Protein AF-A0AAD6HBG0-F1 (afdb_monomer)

Foldseek 3Di:
DVQLVVCCVVPVGSDDPPAEDADDDDPQQWGFDDDPDTYIDHPDPDPVVVVVVVVVVVPDDDD

pLDDT: mean 92.14, std 5.95, range [61.34, 97.88]

Mean predicted aligned error: 4.39 Å

Structure (mmCIF, N/CA/C/O backbone):
data_AF-A0AAD6HBG0-F1
#
_entry.id   AF-A0AAD6HBG0-F1
#
loop_
_atom_site.group_PDB
_atom_site.id
_atom_site.type_symbol
_atom_site.label_atom_id
_atom_site.label_alt_id
_atom_site.label_comp_id
_atom_site.label_asym_id
_atom_site.label_entity_id
_atom_site.label_seq_id
_atom_site.pdbx_PDB_ins_code
_atom_site.Cartn_x
_atom_site.Cartn_y
_atom_site.Cartn_z
_atom_site.occu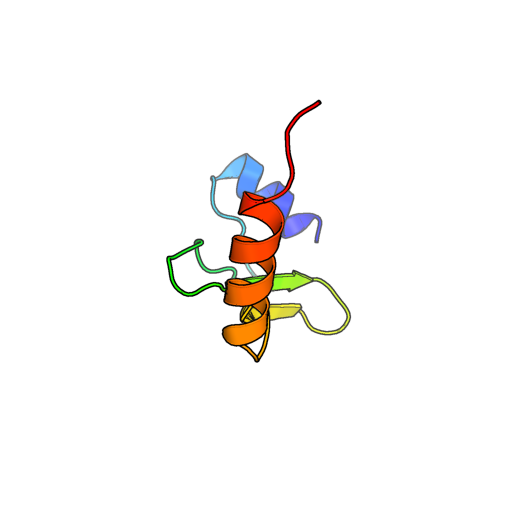pancy
_atom_site.B_iso_or_equiv
_atom_site.auth_seq_id
_atom_site.auth_comp_id
_atom_site.auth_asym_id
_atom_site.auth_atom_id
_atom_site.pdbx_PDB_model_num
ATOM 1 N N . MET A 1 1 ? -11.789 -3.257 3.789 1.00 86.56 1 MET A N 1
ATOM 2 C CA . MET A 1 1 ? -11.001 -2.150 3.184 1.00 86.56 1 MET A CA 1
ATOM 3 C C . MET A 1 1 ? -11.298 -0.799 3.826 1.00 86.56 1 MET A C 1
ATOM 5 O O . MET A 1 1 ? -10.352 -0.066 4.078 1.00 86.56 1 MET A O 1
ATOM 9 N N . SER A 1 2 ? -12.564 -0.464 4.099 1.00 93.75 2 SER A N 1
ATOM 10 C CA . SER A 1 2 ? -12.965 0.781 4.780 1.00 93.75 2 SER A CA 1
ATOM 11 C C . SER A 1 2 ? -12.242 1.014 6.110 1.00 93.75 2 SER A C 1
ATOM 13 O O . SER A 1 2 ? -11.831 2.137 6.380 1.00 93.75 2 SER A O 1
ATOM 15 N N . ASP A 1 3 ? -12.023 -0.039 6.899 1.00 95.25 3 ASP A N 1
ATOM 16 C CA . ASP A 1 3 ? -11.448 0.089 8.245 1.00 95.25 3 ASP A CA 1
ATOM 17 C C . ASP A 1 3 ? -9.984 0.545 8.224 1.00 95.25 3 ASP A C 1
ATOM 19 O O . ASP A 1 3 ? -9.596 1.387 9.031 1.00 95.25 3 ASP A O 1
ATOM 23 N N . TYR A 1 4 ? -9.190 0.085 7.245 1.00 96.06 4 TYR A N 1
ATOM 24 C CA . TYR A 1 4 ? -7.826 0.586 7.037 1.00 96.06 4 TYR A CA 1
ATOM 25 C C . TYR A 1 4 ? -7.821 2.101 6.794 1.00 96.06 4 TYR A C 1
ATOM 27 O O . TYR A 1 4 ? -7.022 2.825 7.388 1.00 96.06 4 TYR A O 1
ATOM 35 N N . TRP A 1 5 ? -8.740 2.598 5.960 1.00 96.50 5 TRP A N 1
ATOM 36 C CA . TRP A 1 5 ? -8.863 4.029 5.676 1.00 96.50 5 TRP A CA 1
ATOM 37 C C . TRP A 1 5 ? -9.367 4.824 6.880 1.00 96.50 5 TRP A C 1
ATOM 39 O O . TRP A 1 5 ? -8.801 5.868 7.194 1.00 96.50 5 TRP A O 1
ATOM 49 N N . ALA A 1 6 ? -10.381 4.327 7.592 1.00 97.69 6 ALA A N 1
ATOM 50 C CA . 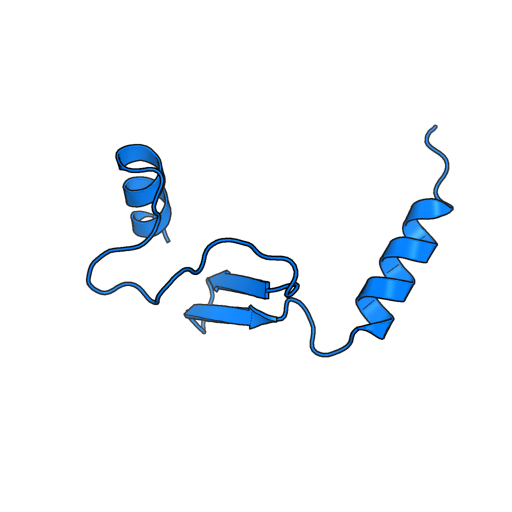ALA A 1 6 ? -10.904 4.979 8.790 1.00 97.69 6 ALA A CA 1
ATOM 51 C C . ALA A 1 6 ? -9.832 5.100 9.892 1.00 97.69 6 ALA A C 1
ATOM 53 O O . ALA A 1 6 ? -9.674 6.165 10.493 1.00 97.69 6 ALA A O 1
ATOM 54 N N . ASN A 1 7 ? -9.044 4.043 10.116 1.00 97.88 7 ASN A N 1
ATOM 55 C CA . ASN A 1 7 ? -7.926 4.059 11.062 1.00 97.88 7 ASN A CA 1
ATOM 56 C C . ASN A 1 7 ? -6.831 5.043 10.640 1.00 97.88 7 ASN A C 1
ATOM 58 O O . ASN A 1 7 ? -6.352 5.819 11.476 1.00 97.88 7 ASN A O 1
ATOM 62 N N . PHE A 1 8 ? -6.489 5.069 9.348 1.00 97.44 8 PHE A N 1
ATOM 63 C CA . PHE A 1 8 ? -5.485 5.985 8.818 1.00 97.44 8 PHE A CA 1
ATOM 64 C C . PHE A 1 8 ? -5.910 7.450 8.951 1.00 97.44 8 PHE A C 1
ATOM 66 O O . PHE A 1 8 ? -5.123 8.264 9.418 1.00 97.44 8 PHE A O 1
ATOM 73 N N . ILE A 1 9 ? -7.163 7.791 8.635 1.00 97.75 9 ILE A N 1
ATOM 74 C CA . ILE A 1 9 ? -7.688 9.158 8.808 1.00 97.75 9 ILE A CA 1
ATOM 75 C C . ILE A 1 9 ? -7.649 9.575 10.285 1.00 97.75 9 ILE A C 1
ATOM 77 O O . ILE A 1 9 ? -7.312 10.713 10.599 1.00 97.75 9 ILE A O 1
ATOM 81 N N . ARG A 1 10 ? -7.969 8.654 11.202 1.00 97.38 10 ARG A N 1
ATOM 82 C CA . ARG A 1 10 ? -8.017 8.931 12.643 1.00 97.38 10 ARG A CA 1
ATOM 83 C C . ARG A 1 10 ? -6.635 9.070 13.287 1.00 97.38 10 ARG A C 1
ATOM 85 O O . ARG A 1 10 ? -6.493 9.837 14.233 1.00 97.38 10 ARG A O 1
ATOM 92 N N . THR A 1 11 ? -5.649 8.284 12.850 1.00 97.50 11 THR A N 1
ATOM 93 C CA . THR A 1 11 ? -4.380 8.107 13.593 1.00 97.50 11 THR A CA 1
ATOM 94 C C . THR A 1 11 ? -3.111 8.190 12.751 1.00 97.50 11 THR A C 1
ATOM 96 O O . THR A 1 11 ? -2.015 8.122 13.298 1.00 97.50 11 THR A O 1
ATOM 99 N N . GLY A 1 12 ? -3.227 8.273 11.427 1.00 96.38 12 GLY A N 1
ATOM 100 C CA . GLY A 1 12 ? -2.104 8.090 10.505 1.00 96.38 12 GLY A CA 1
ATOM 101 C C . GLY A 1 12 ? -1.594 6.644 10.420 1.00 96.38 12 GLY A C 1
ATOM 102 O O . GLY A 1 12 ? -0.620 6.383 9.720 1.00 96.38 12 GLY A O 1
ATOM 103 N N . ASN A 1 13 ? -2.237 5.689 11.102 1.00 96.81 13 ASN A N 1
ATOM 104 C CA . ASN A 1 13 ? -1.895 4.270 11.075 1.00 96.81 13 ASN A CA 1
ATOM 105 C C . ASN A 1 13 ? -3.108 3.460 10.587 1.00 96.81 13 ASN A C 1
ATOM 107 O O . ASN A 1 13 ? -4.165 3.531 11.209 1.00 96.81 13 ASN A O 1
ATOM 111 N N . PRO A 1 14 ? -2.996 2.688 9.493 1.00 97.25 14 PRO A N 1
ATOM 112 C CA . PRO A 1 14 ? -4.129 1.928 8.967 1.00 97.25 14 PRO A CA 1
ATOM 113 C C . PRO A 1 14 ? -4.450 0.667 9.797 1.00 97.25 14 PRO A C 1
ATOM 115 O O . PRO A 1 14 ? -5.522 0.086 9.643 1.00 97.25 14 PRO A O 1
ATOM 118 N N . ASN A 1 15 ? -3.538 0.221 10.666 1.00 97.81 15 ASN A N 1
ATOM 119 C CA . ASN A 1 15 ? -3.682 -1.021 11.427 1.00 97.81 15 ASN A CA 1
ATOM 120 C C . ASN A 1 15 ? -4.778 -0.941 12.506 1.00 97.81 15 ASN A C 1
ATOM 122 O O . ASN A 1 15 ? -5.035 0.119 13.075 1.00 97.81 15 ASN A O 1
ATOM 126 N N . GLY A 1 16 ? -5.382 -2.090 12.815 1.00 95.81 16 GLY A N 1
ATOM 127 C CA . GLY A 1 16 ? -6.397 -2.251 13.855 1.00 95.81 16 GLY A CA 1
ATOM 128 C C . GLY A 1 16 ? -6.752 -3.722 14.075 1.00 95.81 16 GLY A C 1
ATOM 129 O O . GLY A 1 16 ? -6.300 -4.591 13.326 1.00 95.81 16 GLY A O 1
ATOM 130 N N . ASP A 1 17 ? -7.550 -3.999 15.101 1.00 94.94 17 ASP A N 1
ATOM 131 C CA . ASP A 1 17 ? -7.924 -5.366 15.467 1.00 94.94 17 ASP A CA 1
ATOM 132 C C . ASP A 1 17 ? -8.699 -6.066 14.343 1.00 94.94 17 ASP A C 1
ATOM 134 O O . ASP A 1 17 ? -9.555 -5.475 13.686 1.00 94.94 17 ASP A O 1
ATOM 138 N N . GLY A 1 18 ? -8.382 -7.342 14.108 1.00 93.00 18 GLY A N 1
ATOM 139 C CA . GLY A 1 18 ? -9.010 -8.151 13.056 1.00 93.00 18 GLY A CA 1
ATOM 140 C C . GLY A 1 18 ? -8.530 -7.850 11.630 1.00 93.00 18 GLY A C 1
ATOM 141 O O . GLY A 1 18 ? -8.974 -8.512 10.694 1.00 93.00 18 GLY A O 1
ATOM 142 N N . LEU A 1 19 ? -7.610 -6.898 11.449 1.00 94.94 19 LEU A N 1
ATOM 143 C CA . LEU A 1 19 ? -7.017 -6.574 10.153 1.00 94.94 19 LEU A CA 1
ATOM 144 C C . LEU A 1 19 ? -5.637 -7.222 9.999 1.00 94.94 19 LEU A C 1
ATOM 146 O O . LEU A 1 19 ? -4.846 -7.277 10.940 1.00 94.94 19 LEU A O 1
ATOM 150 N N . ALA A 1 20 ? -5.312 -7.664 8.782 1.00 95.44 20 ALA A N 1
ATOM 151 C CA . ALA A 1 20 ? -3.947 -8.063 8.458 1.00 95.44 20 ALA A CA 1
ATOM 152 C C . ALA A 1 20 ? -2.996 -6.871 8.631 1.00 95.44 20 ALA A C 1
ATOM 154 O O . ALA A 1 20 ? -3.355 -5.727 8.326 1.00 95.44 20 ALA A O 1
ATOM 155 N N . HIS A 1 21 ? -1.776 -7.138 9.090 1.00 95.38 21 HIS A N 1
ATOM 156 C CA . HIS A 1 21 ? -0.810 -6.079 9.341 1.00 95.38 21 HIS A CA 1
ATOM 157 C C . HIS A 1 21 ? -0.411 -5.358 8.047 1.00 95.38 21 HIS A C 1
ATOM 159 O O . HIS A 1 21 ? 0.054 -5.978 7.090 1.00 95.38 21 HIS A O 1
ATOM 165 N N . PHE A 1 22 ? -0.569 -4.036 8.045 1.00 95.50 22 PHE A N 1
ATOM 166 C CA . PHE A 1 22 ? -0.151 -3.127 6.989 1.00 95.50 22 PHE A CA 1
ATOM 167 C C . PHE A 1 22 ? 1.166 -2.451 7.398 1.00 95.50 22 PHE A C 1
ATOM 169 O O . PHE A 1 22 ? 1.142 -1.510 8.201 1.00 95.50 22 PHE A O 1
ATOM 176 N N . PRO A 1 23 ? 2.314 -2.895 6.854 1.00 93.88 23 PRO A N 1
ATOM 177 C CA . PRO A 1 23 ? 3.603 -2.291 7.151 1.00 93.88 23 PRO A CA 1
ATOM 178 C C . PRO A 1 23 ? 3.741 -0.930 6.461 1.00 93.88 23 PRO A C 1
ATOM 180 O O . PRO A 1 23 ? 3.244 -0.717 5.354 1.00 93.88 23 PRO 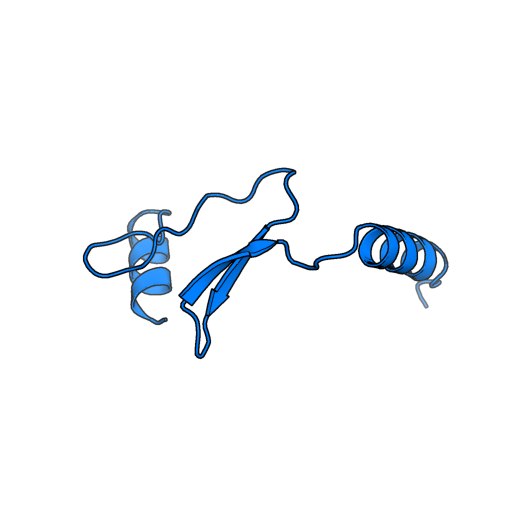A O 1
ATOM 183 N N . ALA A 1 24 ? 4.461 -0.009 7.098 1.00 93.62 24 ALA A N 1
ATOM 184 C CA . ALA A 1 24 ? 4.826 1.251 6.463 1.00 93.62 24 ALA A CA 1
ATOM 185 C C . ALA A 1 24 ? 5.648 0.997 5.187 1.00 93.62 24 ALA A C 1
ATOM 187 O O . ALA A 1 24 ? 6.4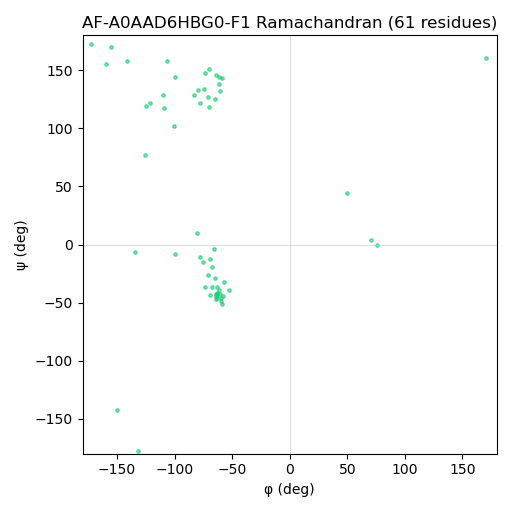75 0.082 5.135 1.00 93.62 24 ALA A O 1
ATOM 188 N N . SER A 1 25 ? 5.436 1.827 4.163 1.00 91.25 25 SER A N 1
ATOM 189 C CA . SER A 1 25 ? 6.198 1.724 2.919 1.00 91.25 25 SER A CA 1
ATOM 190 C C . SER A 1 25 ? 7.689 1.927 3.193 1.00 91.25 25 SER A C 1
ATOM 192 O O . SER A 1 25 ? 8.085 2.887 3.852 1.00 91.25 25 SER A O 1
ATOM 194 N N . SER A 1 26 ? 8.519 1.040 2.650 1.00 85.94 26 SER A N 1
ATOM 195 C CA . SER A 1 26 ? 9.979 1.118 2.736 1.00 85.94 26 SER A CA 1
ATOM 196 C C . SER A 1 26 ? 10.608 0.903 1.354 1.00 85.94 26 SER A C 1
ATOM 198 O O . SER A 1 26 ? 9.905 0.719 0.360 1.00 85.94 26 SER A O 1
ATOM 200 N N . GLY A 1 27 ? 11.941 0.898 1.264 1.00 83.00 27 GLY A N 1
ATOM 201 C CA . GLY A 1 27 ? 12.658 0.637 0.008 1.00 83.00 27 GLY A CA 1
ATOM 202 C C . GLY A 1 27 ? 12.485 -0.783 -0.559 1.00 83.00 27 GLY A C 1
ATOM 203 O O . GLY A 1 27 ? 12.982 -1.065 -1.646 1.00 83.00 27 GLY A O 1
ATOM 204 N N . ASN A 1 28 ? 11.778 -1.676 0.143 1.00 83.69 28 ASN A N 1
ATOM 205 C CA . ASN A 1 28 ? 11.628 -3.095 -0.195 1.00 83.69 28 ASN A CA 1
ATOM 206 C C . ASN A 1 28 ? 10.576 -3.412 -1.282 1.00 83.69 28 ASN A C 1
ATOM 208 O O . ASN A 1 28 ? 10.259 -4.582 -1.473 1.00 83.69 28 ASN A O 1
ATOM 212 N N . LYS A 1 29 ? 10.031 -2.401 -1.983 1.00 90.88 29 LYS A N 1
ATOM 213 C CA . LYS A 1 29 ? 9.089 -2.563 -3.118 1.00 90.88 29 LYS A CA 1
ATOM 214 C C . LYS A 1 29 ? 7.918 -3.503 -2.791 1.00 90.88 29 LYS A C 1
ATOM 216 O O . LYS A 1 29 ? 7.550 -4.370 -3.586 1.00 90.88 29 LYS A O 1
ATOM 221 N N . SER A 1 30 ? 7.343 -3.334 -1.607 1.00 92.12 30 SER A N 1
ATOM 222 C CA . SER A 1 30 ? 6.173 -4.083 -1.153 1.00 92.12 30 SER A CA 1
ATOM 223 C C . SER A 1 30 ? 4.915 -3.219 -1.160 1.00 92.12 30 SER A C 1
ATOM 225 O O . SER A 1 30 ? 4.986 -1.990 -1.145 1.00 92.12 30 SER A O 1
ATOM 227 N N . ALA A 1 31 ? 3.759 -3.871 -1.212 1.00 93.44 31 ALA A N 1
ATOM 228 C CA . ALA A 1 31 ? 2.451 -3.249 -1.099 1.00 93.44 31 ALA A CA 1
ATOM 229 C C . ALA A 1 31 ? 1.515 -4.140 -0.278 1.00 93.44 31 ALA A C 1
ATOM 231 O O . ALA A 1 31 ? 1.714 -5.351 -0.180 1.00 93.44 31 ALA A O 1
ATOM 232 N N . MET A 1 32 ? 0.470 -3.538 0.284 1.00 95.00 32 MET A N 1
ATOM 233 C CA . MET A 1 32 ? -0.657 -4.286 0.829 1.00 95.00 32 MET A CA 1
ATOM 234 C C . MET A 1 32 ? -1.551 -4.755 -0.318 1.00 95.00 32 MET A C 1
ATOM 236 O O . MET A 1 32 ? -2.075 -3.937 -1.075 1.00 95.00 32 MET A O 1
ATOM 240 N N . TRP A 1 33 ? -1.751 -6.061 -0.434 1.00 94.38 33 TRP A N 1
ATOM 241 C CA . TRP A 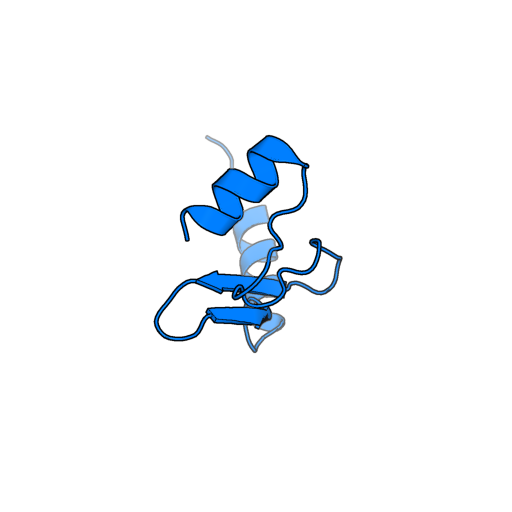1 33 ? -2.731 -6.642 -1.341 1.00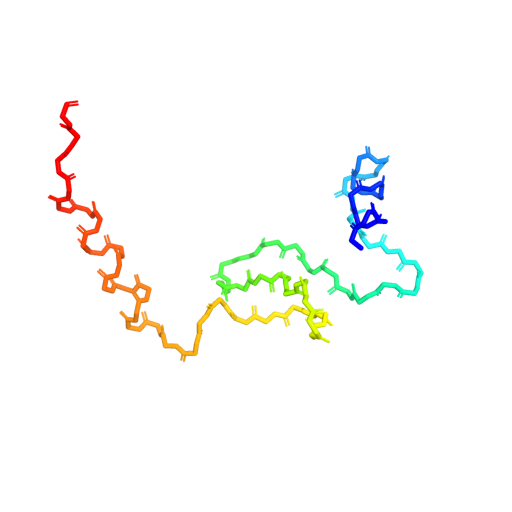 94.38 33 TRP A CA 1
ATOM 242 C C . TRP A 1 33 ? -4.100 -6.627 -0.661 1.00 94.38 33 TRP A C 1
ATOM 244 O O . TRP A 1 33 ? -4.237 -7.049 0.485 1.00 94.38 33 TRP A O 1
ATOM 254 N N . LEU A 1 34 ? -5.106 -6.099 -1.357 1.00 92.19 34 LEU A N 1
ATOM 255 C CA . LEU A 1 34 ? -6.478 -5.964 -0.867 1.00 92.19 34 LEU A CA 1
ATOM 256 C C . LEU A 1 34 ? -7.430 -6.632 -1.872 1.00 92.19 34 LEU A C 1
ATOM 258 O O . LEU A 1 34 ? -8.053 -5.956 -2.688 1.00 92.19 34 LEU A O 1
ATOM 262 N N . GLY A 1 35 ? -7.498 -7.963 -1.849 1.00 87.62 35 GLY A N 1
ATOM 263 C CA . GLY A 1 35 ? -8.337 -8.763 -2.749 1.00 87.62 35 GLY A CA 1
ATOM 264 C C . GLY A 1 35 ? -8.783 -10.068 -2.091 1.00 87.62 35 GLY A C 1
ATOM 265 O O . GLY A 1 35 ? -9.041 -10.086 -0.891 1.00 87.62 35 GLY A O 1
ATOM 266 N N . GLU A 1 36 ? -8.838 -11.163 -2.856 1.00 87.56 36 GLU A N 1
ATOM 267 C CA . GLU A 1 36 ? -9.109 -12.508 -2.307 1.00 87.56 36 GLU A CA 1
ATOM 268 C C . GLU A 1 36 ? -8.094 -12.910 -1.227 1.00 87.56 36 GLU A C 1
ATOM 270 O O . GLU A 1 36 ? -8.443 -13.568 -0.250 1.00 87.56 36 GLU A O 1
ATOM 275 N N . TYR A 1 37 ? -6.853 -12.442 -1.372 1.00 86.94 37 TYR A N 1
ATOM 276 C CA . TYR A 1 37 ? -5.826 -12.514 -0.344 1.00 86.94 37 TYR A CA 1
ATOM 277 C C . TYR A 1 37 ? -5.542 -11.112 0.186 1.00 86.94 37 TYR A C 1
ATOM 279 O O . TYR A 1 37 ? -5.284 -10.181 -0.585 1.00 86.94 37 TYR A O 1
ATOM 287 N N . VAL A 1 38 ? -5.586 -10.975 1.512 1.00 92.31 38 VAL A N 1
ATOM 288 C CA . VAL A 1 38 ? -5.265 -9.733 2.215 1.00 92.31 38 VAL A CA 1
ATOM 289 C C . VAL A 1 38 ? -3.945 -9.913 2.952 1.00 92.31 38 VAL A C 1
ATOM 291 O O . VAL A 1 38 ? -3.839 -10.756 3.842 1.00 92.31 38 VAL A O 1
ATOM 294 N N . GLY A 1 39 ? -2.935 -9.127 2.582 1.00 93.56 39 GLY A N 1
ATOM 295 C CA . GLY A 1 39 ? -1.614 -9.201 3.200 1.00 93.56 39 GLY A CA 1
ATOM 296 C C . GLY A 1 39 ? -0.554 -8.386 2.469 1.00 93.56 39 GLY A C 1
ATOM 297 O O . GLY A 1 39 ? -0.705 -8.036 1.300 1.00 93.56 39 GLY A O 1
ATOM 298 N N . ALA A 1 40 ? 0.532 -8.074 3.171 1.00 93.19 40 ALA A N 1
ATOM 299 C CA . ALA A 1 40 ? 1.663 -7.371 2.584 1.00 93.19 40 ALA A CA 1
ATOM 300 C C . ALA A 1 40 ? 2.556 -8.328 1.786 1.00 93.19 40 ALA A C 1
ATOM 302 O O . ALA A 1 40 ? 2.933 -9.393 2.274 1.00 93.19 40 ALA A O 1
ATOM 303 N N . GLY A 1 41 ? 2.931 -7.922 0.576 1.00 92.75 41 GLY A N 1
ATOM 304 C CA . GLY A 1 41 ? 3.775 -8.712 -0.315 1.00 92.75 41 GLY A CA 1
ATOM 305 C C . GLY A 1 41 ? 4.540 -7.851 -1.321 1.00 92.75 41 GLY A C 1
ATOM 306 O O . GLY A 1 41 ? 4.291 -6.647 -1.427 1.00 92.75 41 GLY A O 1
ATOM 307 N N . PRO A 1 42 ? 5.498 -8.433 -2.060 1.00 92.62 42 PRO A N 1
ATOM 308 C CA . PRO A 1 42 ? 6.234 -7.712 -3.095 1.00 92.62 42 PRO A CA 1
ATOM 309 C C . PRO A 1 42 ? 5.296 -7.282 -4.232 1.00 92.62 42 PRO A C 1
ATOM 311 O O . PRO A 1 42 ? 4.372 -8.006 -4.590 1.00 92.62 42 PRO A O 1
ATOM 314 N N . ILE A 1 43 ? 5.535 -6.124 -4.851 1.00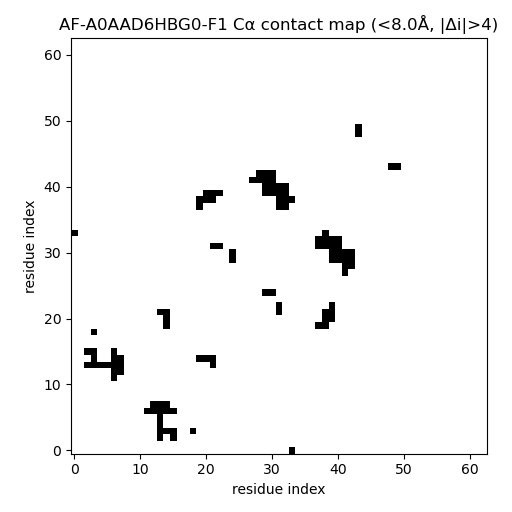 91.56 43 ILE A N 1
ATOM 315 C CA . ILE A 1 43 ? 4.700 -5.653 -5.978 1.00 91.56 43 ILE A CA 1
ATOM 316 C C . ILE A 1 43 ? 4.840 -6.522 -7.241 1.00 91.56 43 ILE A C 1
ATOM 318 O O . ILE A 1 43 ? 3.995 -6.482 -8.129 1.00 91.56 43 ILE A O 1
ATOM 322 N N . THR A 1 44 ? 5.920 -7.297 -7.344 1.00 91.94 44 THR A N 1
ATOM 323 C CA . THR A 1 44 ? 6.157 -8.286 -8.401 1.00 91.94 44 THR A CA 1
ATOM 324 C C . THR A 1 44 ? 7.201 -9.290 -7.926 1.00 91.94 44 THR A C 1
ATOM 326 O O . THR A 1 44 ? 8.045 -8.974 -7.092 1.00 91.94 44 THR A O 1
ATOM 329 N N . VAL A 1 45 ? 7.179 -10.490 -8.500 1.00 89.06 45 VAL A N 1
ATOM 330 C CA . VAL A 1 45 ? 8.197 -11.528 -8.270 1.00 89.06 45 VAL A CA 1
ATOM 331 C C . VAL A 1 45 ? 9.505 -11.287 -9.036 1.00 89.06 45 VAL A C 1
ATOM 333 O O . VAL A 1 45 ? 10.484 -11.981 -8.795 1.00 89.06 45 VAL A O 1
ATOM 336 N N . SER A 1 46 ? 9.526 -10.336 -9.978 1.00 93.25 46 SER A N 1
ATOM 337 C CA . SER A 1 46 ? 10.676 -10.058 -10.852 1.00 93.25 46 SER A CA 1
ATOM 338 C C . SER A 1 46 ? 11.104 -8.598 -10.767 1.00 93.25 46 SER A C 1
ATO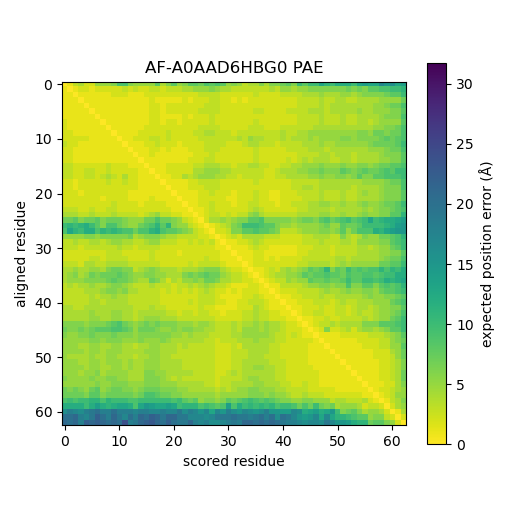M 340 O O . SER A 1 46 ? 10.349 -7.688 -11.126 1.00 93.25 46 SER A O 1
ATOM 342 N N . GLU A 1 47 ? 12.345 -8.393 -10.343 1.00 91.00 47 GLU A N 1
ATOM 343 C CA . GLU A 1 47 ? 12.997 -7.085 -10.270 1.00 91.00 47 GLU A CA 1
ATOM 344 C C . GLU A 1 47 ? 13.325 -6.513 -11.656 1.00 91.00 47 GLU A C 1
ATOM 346 O O . GLU A 1 47 ? 13.347 -5.296 -11.873 1.00 91.00 47 GLU A O 1
ATOM 351 N N . GLU A 1 48 ? 13.498 -7.390 -12.642 1.00 94.25 48 GLU A N 1
ATOM 352 C CA . GLU A 1 48 ? 13.732 -7.038 -14.040 1.00 94.25 48 GLU A CA 1
ATOM 353 C C . GLU A 1 48 ? 12.527 -6.295 -14.618 1.00 94.25 48 GLU A C 1
ATOM 355 O O . GLU A 1 48 ? 12.706 -5.336 -15.367 1.00 94.25 48 GLU A O 1
ATOM 360 N N . ARG A 1 49 ? 11.299 -6.669 -14.225 1.00 94.50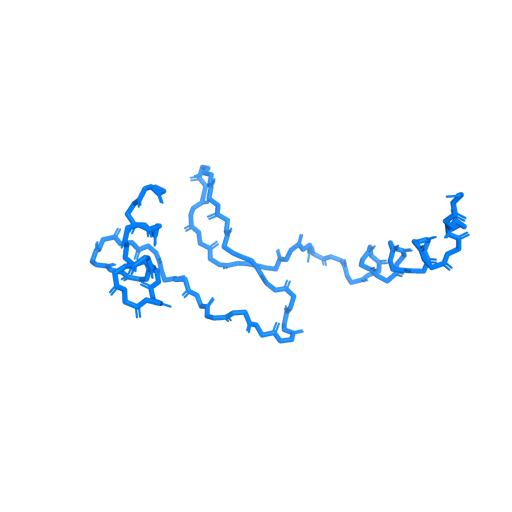 49 ARG A N 1
ATOM 361 C CA . ARG A 1 49 ? 10.075 -5.962 -14.643 1.00 94.50 49 ARG A CA 1
ATOM 362 C C . ARG A 1 49 ? 10.050 -4.524 -14.132 1.00 94.50 49 ARG A C 1
ATOM 364 O O . ARG A 1 49 ? 9.710 -3.617 -14.888 1.00 94.50 49 ARG A O 1
ATOM 371 N N . ILE A 1 50 ? 10.453 -4.305 -12.878 1.00 93.38 50 ILE A N 1
ATOM 372 C CA . ILE A 1 50 ? 10.545 -2.958 -12.292 1.00 93.38 50 ILE A CA 1
ATOM 373 C C . ILE A 1 50 ? 11.602 -2.144 -13.037 1.00 93.38 50 ILE A C 1
ATOM 375 O O . ILE A 1 50 ? 11.351 -1.004 -13.428 1.00 93.38 50 ILE A O 1
ATOM 379 N N . SER A 1 51 ? 12.772 -2.738 -13.259 1.00 94.25 51 SER A N 1
ATOM 380 C CA . SER A 1 51 ? 13.893 -2.084 -13.938 1.00 94.25 51 SER A CA 1
ATOM 381 C C . SER A 1 51 ? 13.545 -1.720 -15.384 1.00 94.25 51 SER A C 1
ATOM 383 O O . SER A 1 51 ? 13.807 -0.601 -15.825 1.00 94.25 51 SER A O 1
ATOM 385 N N . PHE A 1 52 ? 12.889 -2.634 -16.104 1.00 94.75 52 PHE A N 1
ATOM 386 C CA . PHE A 1 52 ? 12.392 -2.406 -17.455 1.00 94.75 52 PHE A CA 1
ATOM 387 C C . PHE A 1 52 ? 11.407 -1.238 -17.504 1.00 94.75 52 PHE A C 1
ATOM 389 O O . PHE A 1 52 ? 11.607 -0.333 -18.309 1.00 94.75 52 PHE A O 1
ATOM 396 N N . LEU A 1 53 ? 10.386 -1.227 -16.638 1.00 94.56 53 LEU A N 1
ATOM 397 C CA . LEU A 1 53 ? 9.375 -0.166 -16.621 1.00 94.56 53 LEU A CA 1
ATOM 398 C C . LEU A 1 53 ? 9.981 1.197 -16.284 1.00 94.56 53 LEU A C 1
ATOM 400 O O . LEU A 1 53 ? 9.667 2.175 -16.953 1.00 94.56 53 LEU A O 1
ATOM 404 N N . ARG A 1 54 ? 10.889 1.265 -15.302 1.00 93.25 54 ARG A N 1
ATOM 405 C CA . ARG A 1 54 ? 11.594 2.511 -14.961 1.00 93.25 54 ARG A CA 1
ATOM 406 C C . ARG A 1 54 ? 12.398 3.046 -16.139 1.00 93.25 54 ARG A C 1
ATOM 408 O O . ARG A 1 54 ? 12.303 4.229 -16.446 1.00 93.25 54 ARG A O 1
ATOM 415 N N . ARG A 1 55 ? 13.147 2.170 -16.815 1.00 95.12 55 ARG A N 1
ATOM 416 C CA . ARG A 1 55 ? 13.896 2.536 -18.021 1.00 95.12 55 ARG A CA 1
ATOM 417 C C . ARG A 1 55 ? 12.958 2.962 -19.142 1.00 95.12 55 ARG A C 1
ATOM 419 O O . ARG A 1 55 ? 13.217 3.961 -19.785 1.00 95.12 55 ARG A O 1
ATOM 426 N N . TRP A 1 56 ? 11.883 2.228 -19.402 1.00 94.31 56 TRP A N 1
ATOM 427 C CA . TRP A 1 56 ? 10.931 2.583 -20.453 1.00 94.31 56 TRP A CA 1
ATOM 428 C C . TRP A 1 56 ? 10.311 3.961 -20.203 1.00 94.31 56 TRP A C 1
ATOM 430 O O . TRP A 1 56 ? 10.337 4.814 -21.085 1.00 94.31 56 TRP A O 1
ATOM 440 N N . MET A 1 57 ? 9.833 4.209 -18.980 1.00 93.56 57 MET A N 1
ATOM 441 C CA . MET A 1 57 ? 9.208 5.484 -18.635 1.00 93.56 57 MET A CA 1
ATOM 442 C C . MET A 1 57 ? 10.174 6.666 -18.689 1.00 93.56 57 MET A C 1
ATOM 444 O O . MET A 1 57 ? 9.744 7.757 -19.034 1.00 93.56 57 MET A O 1
ATOM 448 N N . SER A 1 58 ? 11.473 6.468 -18.443 1.00 92.38 58 SER A N 1
ATOM 449 C CA . SER A 1 58 ? 12.455 7.552 -18.582 1.00 92.38 58 SER A CA 1
ATOM 450 C C . SER A 1 58 ? 12.692 8.001 -20.031 1.00 92.38 58 SER A C 1
ATOM 452 O O . SER A 1 58 ? 13.363 9.004 -20.237 1.00 92.38 58 SER A O 1
ATOM 454 N N . HIS A 1 59 ? 12.212 7.249 -21.030 1.00 88.31 59 HIS A N 1
ATOM 455 C CA . HIS A 1 59 ? 12.315 7.610 -22.451 1.00 88.31 59 HIS A CA 1
ATOM 456 C C . HIS A 1 59 ? 11.018 8.219 -23.007 1.00 88.31 59 HIS A C 1
ATOM 458 O O . HIS A 1 59 ? 11.008 8.685 -24.150 1.00 88.31 59 HIS A O 1
ATOM 464 N N . LEU A 1 60 ? 9.923 8.207 -22.236 1.00 87.56 60 LEU A N 1
ATOM 465 C CA . LEU A 1 60 ? 8.687 8.883 -22.620 1.00 87.56 60 LEU A CA 1
ATOM 466 C C . LEU A 1 60 ? 8.928 10.394 -22.533 1.00 87.56 60 LEU A C 1
ATOM 468 O O . LEU A 1 60 ? 9.248 10.909 -21.466 1.00 87.56 60 LEU A O 1
ATOM 472 N N . HIS A 1 61 ? 8.810 11.091 -23.662 1.00 77.62 61 HIS A N 1
ATOM 473 C CA . HIS A 1 61 ? 8.834 12.550 -23.676 1.00 77.62 61 HIS A CA 1
ATOM 474 C C . HIS A 1 61 ? 7.501 13.079 -23.136 1.00 77.62 61 HIS A C 1
ATOM 476 O O . HIS A 1 61 ? 6.439 12.589 -23.529 1.00 77.62 61 HIS A O 1
ATOM 482 N N . GLU A 1 62 ? 7.558 14.065 -22.243 1.00 75.75 62 GLU A N 1
ATOM 483 C CA . GLU A 1 62 ? 6.389 14.873 -21.894 1.00 75.75 62 GLU A CA 1
ATOM 484 C C . GLU A 1 62 ? 6.065 15.773 -23.099 1.00 75.75 62 GLU A C 1
ATOM 486 O O . GLU A 1 62 ? 6.963 16.420 -23.642 1.00 75.75 62 GLU A O 1
ATOM 491 N N . TYR A 1 63 ? 4.814 15.731 -23.565 1.00 61.34 63 TYR A N 1
ATOM 492 C CA . TYR A 1 63 ? 4.315 16.558 -24.671 1.00 61.34 63 TYR A CA 1
ATOM 493 C C . TYR A 1 63 ? 3.840 17.920 -24.171 1.00 61.34 63 TYR A C 1
ATOM 495 O O . TYR A 1 63 ? 3.230 17.952 -23.077 1.00 61.34 63 TYR A O 1
#

Nearest PDB structures (foldseek):
  5fv4-assembly6_F  TM=8.089E-01  e=3.696E-03  Sus scrofa
  5a7g-assembly1_A  TM=7.909E-01  e=7.465E-03  Homo sapiens
  8eor-assembly1_A  TM=7.921E-01  e=7.465E-03  Homo sapiens
  5a7h-assembly1_A  TM=7.918E-01  e=8.592E-03  Homo sapiens
  1k4y-assembly1_A  TM=7.961E-01  e=9.889E-03  Oryctolagus cuniculus

Solvent-accessible surface area (backbone atoms only — not comparable to full-atom values): 4115 Å² total; per-residue (Å²): 116,68,62,36,53,55,30,26,76,75,69,75,42,44,58,56,90,97,53,66,71,68,75,80,86,62,96,75,56,55,43,75,40,87,63,101,59,68,40,64,42,62,77,58,98,49,70,63,60,56,53,48,51,55,56,54,57,73,69,60,76,88,130

Secondary structure (DSSP, 8-state):
-HHHHHHHHHHS----TTSPP-PPP-TT-EEEEESSSEEEEES-S-HHHHHHHHHHHTTPPP-

Radius of gyration: 15.63 Å; Cα contacts (8 Å, |Δi|>4): 54; chains: 1; bounding box: 27×29×40 Å

Organism: NCBI:txid1324776

Sequence (63 aa):
MSDYWANFIRTGNPNGDGLAHFPASSGNKSAMWLGEYVGAGPITVSEERISFLRRWMSHLHEY

InterPro domains:
  IPR029058 Alpha/Beta hydrolase fold [G3DSA:3.40.50.1820] (1-62)
  IPR029058 Alpha/Beta hydrolase fold [SSF53474] (1-61)